Protein AF-L7E6D0-F1 (afdb_monomer_lite)

Sequence (89 aa):
MYLQVNRRQFKCGNCQKPFSEELDFVAKKRTYTKRLAENILEQLKEGDILDVSRRNDVTEEEIQRMIEDIGHRRRNYRARPIGIKKTRN

Foldseek 3Di:
DFDADDWDWDADPPPRDIDTDDDPQADPPDRHGLVVLVVLVVVVVVDDLVVSCVVVVHDSVRNVVSVVVVVVVVVVVVVDDDDDDPDDD

Secondary structure (DSSP, 8-state):
------PPEEE-TTT--EEEPP-TTS-TT-SS-HHHHHHHHHHHHHS-HHHHHHHHT--HHHHHHHHHHHHHHHHHHTT--S-------

Organism: NCBI:txid1134457

pLDDT: mean 78.63, std 16.72, range [35.84, 93.0]

Radius of gyration: 17.21 Å; chains: 1; bounding box: 36×30×48 Å

Structure (mmCIF, N/CA/C/O backbone):
data_AF-L7E6D0-F1
#
_entry.id   AF-L7E6D0-F1
#
loop_
_atom_site.group_PDB
_atom_site.id
_atom_site.type_symbol
_atom_site.label_atom_id
_atom_site.label_alt_id
_atom_site.label_comp_id
_atom_site.label_asym_id
_atom_site.label_entity_id
_atom_site.label_seq_id
_atom_site.pdbx_PDB_ins_code
_atom_site.Cartn_x
_atom_site.Cartn_y
_atom_site.Cartn_z
_atom_site.occupancy
_atom_site.B_iso_or_equiv
_atom_site.auth_seq_id
_atom_site.auth_comp_id
_atom_site.auth_asym_id
_atom_site.auth_atom_id
_atom_site.pdbx_PDB_model_num
ATOM 1 N N . MET A 1 1 ? -2.292 4.307 -11.553 1.00 49.47 1 MET A N 1
ATOM 2 C CA . MET A 1 1 ? -3.574 4.823 -11.003 1.00 49.47 1 MET A CA 1
ATOM 3 C C . MET A 1 1 ? -3.864 4.128 -9.681 1.00 49.47 1 MET A C 1
ATOM 5 O O . MET A 1 1 ? -4.163 2.937 -9.673 1.00 49.47 1 MET A O 1
ATOM 9 N N . TYR A 1 2 ? -3.771 4.853 -8.567 1.00 60.72 2 TYR A N 1
ATOM 10 C CA . TYR A 1 2 ? -4.161 4.338 -7.255 1.00 60.72 2 TYR A CA 1
ATOM 11 C C . TYR A 1 2 ? -5.656 4.476 -7.025 1.00 60.72 2 TYR A C 1
ATOM 13 O O . TYR A 1 2 ? -6.240 5.524 -7.293 1.00 60.72 2 TYR A O 1
ATOM 21 N N . LEU A 1 3 ? -6.268 3.444 -6.446 1.00 61.59 3 LEU A N 1
ATOM 22 C CA . LEU A 1 3 ? -7.599 3.582 -5.879 1.00 61.59 3 LEU A CA 1
ATOM 23 C C . LEU A 1 3 ? -7.462 4.147 -4.463 1.00 61.59 3 L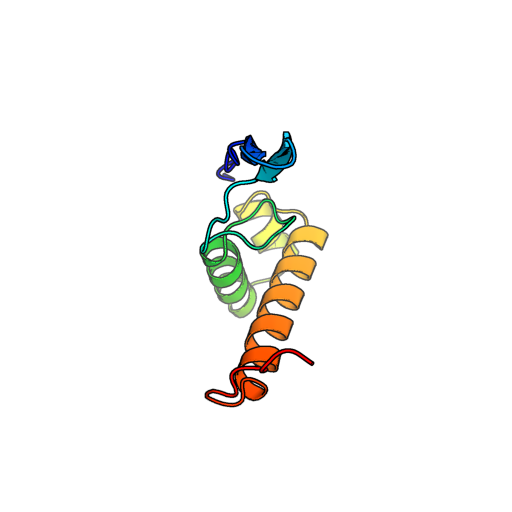EU A C 1
ATOM 25 O O . LEU A 1 3 ? -7.021 3.440 -3.558 1.00 61.59 3 LEU A O 1
ATOM 29 N N . GLN A 1 4 ? -7.845 5.407 -4.265 1.00 66.62 4 GLN A N 1
ATOM 30 C CA . GLN A 1 4 ? -8.006 5.951 -2.921 1.00 66.62 4 GLN A CA 1
ATOM 31 C C . GLN A 1 4 ? -9.177 5.239 -2.242 1.00 66.62 4 GLN A C 1
ATOM 33 O O . GLN A 1 4 ? -10.335 5.384 -2.634 1.00 66.62 4 GLN A O 1
ATOM 38 N N . VAL A 1 5 ? -8.868 4.420 -1.238 1.00 69.12 5 VAL A N 1
ATOM 39 C CA . VAL A 1 5 ? -9.883 3.657 -0.514 1.00 69.12 5 VAL A CA 1
ATOM 40 C C . VAL A 1 5 ? -10.382 4.488 0.662 1.00 69.12 5 VAL A C 1
ATOM 42 O O . VAL A 1 5 ? -9.711 4.603 1.689 1.00 69.12 5 VAL A O 1
ATOM 45 N N . ASN A 1 6 ? -11.573 5.066 0.516 1.00 70.94 6 ASN A N 1
ATOM 46 C CA . ASN A 1 6 ? -12.238 5.794 1.592 1.00 70.94 6 ASN A CA 1
ATOM 47 C C . ASN A 1 6 ? -12.612 4.828 2.723 1.00 70.94 6 ASN A C 1
ATOM 49 O O . ASN A 1 6 ? -13.495 3.988 2.559 1.00 70.94 6 ASN A O 1
ATOM 53 N N . ARG A 1 7 ? -11.959 4.951 3.884 1.00 77.12 7 ARG A N 1
ATOM 54 C CA . ARG A 1 7 ? -12.350 4.215 5.094 1.00 77.12 7 ARG A CA 1
ATOM 55 C C . ARG A 1 7 ? -13.424 5.002 5.832 1.00 77.12 7 ARG A C 1
ATOM 57 O O . ARG A 1 7 ? -13.167 6.122 6.272 1.00 77.12 7 ARG A O 1
ATOM 64 N N . ARG A 1 8 ? -14.607 4.413 6.014 1.00 81.19 8 ARG A N 1
ATOM 65 C CA . ARG A 1 8 ? -15.658 5.025 6.838 1.00 81.19 8 ARG A CA 1
ATOM 66 C C . ARG A 1 8 ? -15.198 5.104 8.295 1.00 81.19 8 ARG A C 1
ATOM 68 O O . ARG A 1 8 ? -14.581 4.164 8.800 1.00 81.19 8 ARG A O 1
ATOM 75 N N . GLN A 1 9 ? -15.481 6.225 8.958 1.00 84.38 9 GLN A N 1
ATOM 76 C CA . GLN A 1 9 ? -15.309 6.365 10.403 1.0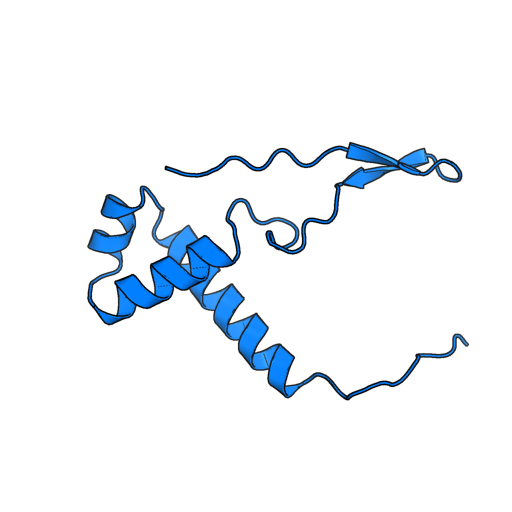0 84.38 9 GLN A CA 1
ATOM 77 C C . GLN A 1 9 ? -16.646 6.094 11.089 1.00 84.38 9 GLN A C 1
ATOM 79 O O . GLN A 1 9 ? -17.651 6.737 10.797 1.00 84.38 9 GLN A O 1
ATOM 84 N N . PHE A 1 10 ? -16.642 5.145 12.010 1.00 87.12 10 PHE A N 1
ATOM 85 C CA . PHE A 1 10 ? -17.766 4.796 12.862 1.00 87.12 10 PHE A CA 1
ATOM 86 C C . PHE A 1 10 ? -17.495 5.272 14.284 1.00 87.12 10 PHE A C 1
ATOM 88 O O . PHE A 1 10 ? -16.346 5.482 14.666 1.00 87.12 10 PHE A O 1
ATOM 95 N N . LYS A 1 11 ? -18.547 5.397 15.093 1.00 89.56 11 LYS A N 1
ATOM 96 C CA . LYS A 1 11 ? -18.439 5.616 16.538 1.00 89.56 11 LYS A CA 1
ATOM 97 C C . LYS A 1 11 ? -19.009 4.411 17.268 1.00 89.56 11 LYS A C 1
ATOM 99 O O . LYS A 1 11 ? -20.066 3.903 16.901 1.00 89.56 11 LYS A O 1
ATOM 104 N N . CYS A 1 12 ? -18.313 3.938 18.297 1.00 86.75 12 CYS A N 1
ATOM 105 C CA . CYS A 1 12 ? -18.853 2.888 19.156 1.00 86.75 12 CYS A CA 1
ATOM 106 C C . CYS A 1 12 ? -20.086 3.414 19.905 1.00 86.75 12 CYS A C 1
ATOM 108 O O . CYS A 1 12 ? -19.987 4.434 20.579 1.00 86.75 12 CYS A O 1
ATOM 110 N N . GLY A 1 13 ? -21.217 2.703 19.856 1.00 88.88 13 GLY A N 1
ATOM 111 C CA . GLY A 1 13 ? -22.431 3.119 20.571 1.00 88.88 13 GLY A CA 1
ATOM 112 C C . GLY A 1 13 ? -22.243 3.241 22.090 1.00 88.88 13 GLY A C 1
ATOM 113 O O . GLY A 1 13 ? -22.806 4.142 22.700 1.00 88.88 13 GLY A O 1
ATOM 114 N N . ASN A 1 14 ? -21.395 2.394 22.688 1.00 93.00 14 ASN A N 1
ATOM 115 C CA . ASN A 1 14 ? -21.187 2.347 24.139 1.00 93.00 14 ASN A CA 1
ATOM 116 C C . ASN A 1 14 ? -20.140 3.356 24.646 1.00 93.00 14 ASN A C 1
ATOM 118 O O . ASN A 1 14 ? -20.376 4.062 25.616 1.00 93.00 14 ASN A O 1
ATOM 122 N N . CYS A 1 15 ? -18.965 3.426 24.008 1.00 93.00 15 CYS A N 1
ATOM 123 C CA . CYS A 1 15 ? -17.853 4.266 24.482 1.00 93.00 15 CYS A CA 1
ATOM 124 C C . CYS A 1 15 ? -17.576 5.500 23.611 1.00 93.00 15 CYS A C 1
ATOM 126 O O . CYS A 1 15 ? -16.633 6.232 23.898 1.00 93.00 15 CYS A O 1
ATOM 128 N N . GLN A 1 16 ? -18.342 5.708 22.532 1.00 90.00 16 GLN A N 1
ATOM 129 C CA . GLN A 1 16 ? -18.251 6.843 21.596 1.00 90.00 16 GLN A CA 1
ATOM 130 C C . GLN A 1 16 ? -16.887 7.037 20.906 1.00 90.00 16 GLN A C 1
ATOM 132 O O . GLN A 1 16 ? -16.694 7.998 20.160 1.00 90.00 16 GLN A O 1
ATOM 137 N N . LYS A 1 17 ? -15.944 6.103 21.085 1.00 91.56 17 LYS A N 1
ATOM 138 C CA . LYS A 1 17 ? -14.631 6.146 20.434 1.00 91.56 17 LYS A CA 1
ATOM 139 C C . LYS A 1 17 ? -14.767 5.920 18.923 1.00 91.56 17 LYS A C 1
ATOM 141 O O . LYS A 1 17 ? -15.504 5.007 18.525 1.00 91.56 17 LYS A O 1
ATOM 146 N N . PRO A 1 18 ? -14.060 6.707 18.089 1.00 88.31 18 PRO A N 1
ATOM 147 C CA . PRO A 1 18 ? -14.061 6.506 16.653 1.00 88.31 18 PRO A CA 1
ATOM 148 C C . PRO A 1 18 ? -13.262 5.253 16.278 1.00 88.31 18 PRO A C 1
ATOM 150 O O . PRO A 1 18 ? -12.212 4.976 16.860 1.00 88.31 18 PRO A O 1
ATOM 153 N N . PHE A 1 19 ? -13.735 4.510 15.284 1.00 85.75 19 PHE A N 1
ATOM 154 C CA . PHE A 1 19 ? -12.989 3.425 14.655 1.00 85.75 19 PHE A CA 1
ATOM 155 C C . PHE A 1 19 ? -13.213 3.440 13.145 1.00 85.75 19 PHE A C 1
ATOM 157 O O . PHE A 1 19 ? -14.269 3.839 12.662 1.00 85.75 19 PHE A O 1
ATOM 164 N N . SER A 1 20 ? -12.201 3.037 12.386 1.00 84.88 20 SER A N 1
ATOM 165 C CA . SER A 1 20 ? -12.313 2.929 10.933 1.00 84.88 20 SER A CA 1
ATOM 166 C C . SER A 1 20 ? -12.805 1.547 10.529 1.00 84.88 20 SER A C 1
ATOM 168 O O . SER A 1 20 ? -12.512 0.563 11.206 1.00 84.88 20 SER A O 1
ATOM 170 N N . GLU A 1 21 ? -13.486 1.479 9.391 1.00 83.94 21 GLU A N 1
ATOM 171 C CA . GLU A 1 21 ? -13.808 0.219 8.726 1.00 83.94 21 GLU A CA 1
ATOM 172 C C . GLU A 1 21 ? -12.566 -0.670 8.551 1.00 83.94 21 GLU A C 1
ATOM 174 O O . GLU A 1 21 ? -11.493 -0.216 8.112 1.00 83.94 21 GLU A O 1
ATOM 179 N N . GLU A 1 22 ? -12.715 -1.952 8.885 1.00 83.25 22 GLU A N 1
ATOM 180 C CA . GLU A 1 22 ? -11.720 -2.968 8.566 1.00 83.25 22 GLU A CA 1
ATOM 181 C C . GLU A 1 22 ? -11.975 -3.483 7.148 1.00 83.25 22 GLU A C 1
ATOM 183 O O . GLU A 1 22 ? -13.048 -3.987 6.841 1.00 83.25 22 GLU A O 1
ATOM 188 N N . LEU A 1 23 ? -10.978 -3.327 6.276 1.00 85.25 23 LEU A N 1
ATOM 189 C CA . LEU A 1 23 ? -11.033 -3.783 4.891 1.00 85.25 23 LEU A CA 1
ATOM 190 C C . LEU A 1 23 ? -10.028 -4.915 4.718 1.00 85.25 23 LEU A C 1
ATOM 192 O O . LEU A 1 23 ? -8.820 -4.684 4.773 1.00 85.25 23 LEU A O 1
ATOM 196 N N . ASP A 1 24 ? -10.506 -6.131 4.471 1.00 85.25 24 ASP A N 1
ATOM 197 C CA . ASP A 1 24 ? -9.644 -7.316 4.386 1.00 85.25 24 ASP A CA 1
ATOM 198 C C . ASP A 1 24 ? -8.602 -7.228 3.267 1.00 85.25 24 ASP A C 1
ATOM 200 O O . ASP A 1 24 ? -7.518 -7.808 3.364 1.00 85.25 24 ASP A O 1
ATOM 204 N N . PHE A 1 25 ? -8.883 -6.464 2.215 1.00 85.81 25 PHE A N 1
ATOM 205 C CA . PHE A 1 25 ? -7.993 -6.267 1.075 1.00 85.81 25 PHE A CA 1
ATOM 206 C C . PHE A 1 25 ? -7.007 -5.093 1.249 1.00 85.81 25 PHE A C 1
ATOM 208 O O . PHE A 1 25 ? -6.133 -4.925 0.398 1.00 85.81 25 PHE A O 1
ATOM 215 N N . VAL A 1 26 ? -7.083 -4.318 2.345 1.00 86.94 26 VAL A N 1
ATOM 216 C CA . VAL A 1 26 ? -6.164 -3.202 2.663 1.00 86.94 26 VAL A CA 1
ATOM 217 C C . VAL A 1 26 ? -5.675 -3.306 4.107 1.00 86.94 26 VAL A C 1
ATOM 219 O O . VAL A 1 26 ? -6.433 -3.114 5.060 1.00 86.94 26 VAL A O 1
ATOM 222 N N . ALA A 1 27 ? -4.374 -3.529 4.296 1.00 83.19 27 ALA A N 1
ATOM 223 C CA . ALA A 1 27 ? -3.792 -3.589 5.636 1.00 83.19 27 ALA A CA 1
ATOM 224 C C . ALA A 1 27 ? -4.007 -2.281 6.427 1.00 83.19 27 ALA A C 1
ATOM 226 O O . ALA A 1 27 ? -4.113 -1.189 5.860 1.00 83.19 27 ALA A O 1
ATOM 227 N N . LYS A 1 28 ? -4.087 -2.388 7.762 1.00 78.88 28 LYS A N 1
ATOM 228 C CA . LYS A 1 28 ? -4.230 -1.220 8.647 1.00 78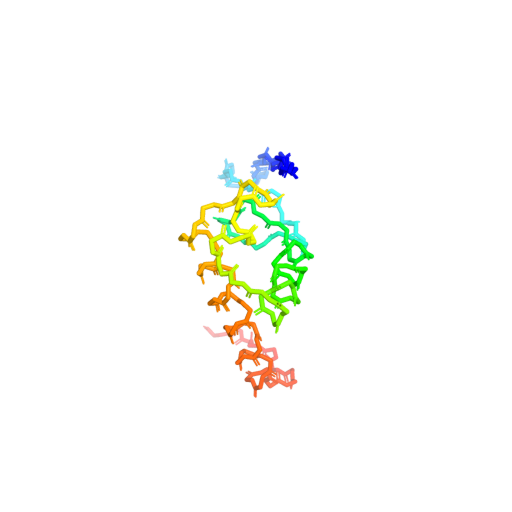.88 28 LYS A CA 1
ATOM 229 C C . LYS A 1 28 ? -3.080 -0.239 8.379 1.00 78.88 28 LYS A C 1
ATOM 231 O O . LYS A 1 28 ? -1.935 -0.661 8.265 1.00 78.88 28 LYS A O 1
ATOM 236 N N . LYS A 1 29 ? -3.396 1.060 8.292 1.00 80.94 29 LYS A N 1
ATOM 237 C CA . LYS A 1 29 ? -2.451 2.160 7.998 1.00 80.94 29 LYS A CA 1
ATOM 238 C C . LYS A 1 29 ? -1.798 2.139 6.601 1.00 80.94 29 LYS A C 1
ATOM 240 O O . LYS A 1 29 ? -0.864 2.900 6.376 1.00 80.94 29 LYS A O 1
ATOM 245 N N . ARG A 1 30 ? -2.260 1.302 5.665 1.00 84.56 30 ARG A N 1
ATOM 246 C CA . ARG A 1 30 ? -1.788 1.314 4.269 1.00 84.56 30 ARG A CA 1
ATOM 247 C C . ARG A 1 30 ? -2.787 2.010 3.346 1.00 84.56 30 ARG A C 1
ATOM 249 O O . ARG A 1 30 ? -3.996 1.953 3.580 1.00 84.56 30 ARG A O 1
ATOM 256 N N . THR A 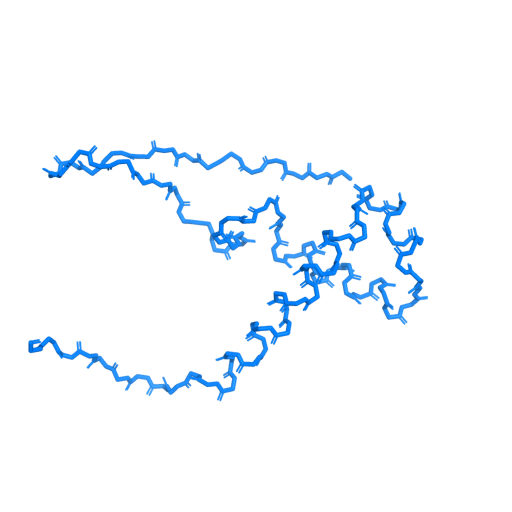1 31 ? -2.253 2.627 2.296 1.00 84.38 31 THR A N 1
ATOM 257 C CA . THR A 1 31 ? -2.973 3.319 1.212 1.00 84.38 31 THR A CA 1
ATOM 258 C C . THR A 1 31 ? -3.168 2.441 -0.028 1.00 84.38 31 THR A C 1
ATOM 260 O O . THR A 1 31 ? -3.947 2.793 -0.906 1.00 84.38 31 THR A O 1
ATOM 263 N N . TYR A 1 32 ? -2.507 1.282 -0.092 1.00 85.31 32 TYR A N 1
ATOM 264 C CA . TYR A 1 32 ? -2.555 0.351 -1.219 1.00 85.31 32 TYR A CA 1
ATOM 265 C C . TYR A 1 32 ? -3.260 -0.965 -0.874 1.00 85.31 32 TYR A C 1
ATOM 267 O O . TYR A 1 32 ? -3.304 -1.414 0.274 1.00 85.31 32 TYR A O 1
ATOM 275 N N . THR A 1 33 ? -3.786 -1.626 -1.905 1.00 88.69 33 THR A N 1
ATOM 276 C CA . THR A 1 33 ? -4.433 -2.937 -1.772 1.00 88.69 33 THR A CA 1
ATOM 277 C C . THR A 1 33 ? -3.409 -4.074 -1.763 1.00 88.69 33 THR A C 1
ATOM 279 O O . THR A 1 33 ? -2.339 -3.974 -2.364 1.00 88.69 33 THR A O 1
ATOM 282 N N . LYS A 1 34 ? -3.753 -5.202 -1.128 1.00 88.81 34 LYS A N 1
ATOM 283 C CA . LYS A 1 34 ? -2.935 -6.429 -1.147 1.00 88.81 34 LYS A CA 1
ATOM 284 C C . LYS A 1 34 ? -2.670 -6.920 -2.575 1.00 88.81 34 LYS A C 1
ATOM 286 O O . LYS A 1 34 ? -1.551 -7.328 -2.863 1.00 88.81 34 LYS A O 1
ATOM 291 N N . ARG A 1 35 ? -3.676 -6.806 -3.449 1.00 89.31 35 ARG A N 1
ATOM 292 C CA . ARG A 1 35 ? -3.598 -7.161 -4.873 1.00 89.31 35 ARG A CA 1
ATOM 293 C C . ARG A 1 35 ? -2.568 -6.316 -5.623 1.00 89.31 35 ARG A C 1
ATOM 295 O O . ARG A 1 35 ? -1.802 -6.858 -6.406 1.00 89.31 35 ARG A O 1
ATOM 302 N N . LEU A 1 36 ? -2.523 -5.003 -5.370 1.00 89.62 36 LEU A N 1
ATOM 303 C CA . LEU A 1 36 ? -1.516 -4.135 -5.989 1.00 89.62 36 LEU A CA 1
ATOM 304 C C . LEU A 1 36 ? -0.099 -4.560 -5.588 1.00 89.62 36 LEU A C 1
ATOM 306 O O . LEU A 1 36 ? 0.764 -4.677 -6.448 1.00 89.62 36 LEU A O 1
ATOM 310 N N . ALA A 1 37 ? 0.116 -4.840 -4.301 1.00 90.00 37 ALA A N 1
ATOM 311 C CA . ALA A 1 37 ? 1.416 -5.285 -3.808 1.00 90.00 37 ALA A CA 1
ATOM 312 C C . ALA A 1 37 ? 1.870 -6.600 -4.471 1.00 90.00 37 ALA A C 1
ATOM 314 O O . ALA A 1 37 ? 3.036 -6.744 -4.824 1.00 90.00 37 ALA A O 1
ATOM 315 N N . GLU A 1 38 ? 0.954 -7.552 -4.667 1.00 90.50 38 GLU A N 1
ATOM 316 C CA . GLU A 1 38 ? 1.244 -8.814 -5.364 1.00 90.50 38 GLU A CA 1
ATOM 317 C C . GLU A 1 38 ? 1.560 -8.597 -6.850 1.00 90.50 38 GLU A C 1
ATOM 319 O O . GLU A 1 38 ? 2.528 -9.167 -7.347 1.00 90.50 38 GLU A O 1
ATOM 324 N N . ASN A 1 39 ? 0.824 -7.716 -7.533 1.00 91.25 39 ASN A N 1
ATOM 325 C CA . ASN A 1 39 ? 1.104 -7.362 -8.926 1.00 91.25 39 ASN A CA 1
ATOM 326 C C . ASN A 1 39 ? 2.472 -6.686 -9.098 1.00 91.25 39 ASN A C 1
ATOM 328 O O . ASN A 1 39 ? 3.180 -6.978 -10.057 1.00 91.25 39 ASN A O 1
ATOM 332 N N . ILE A 1 40 ? 2.846 -5.782 -8.188 1.00 90.31 40 ILE A N 1
ATOM 333 C CA . ILE A 1 40 ? 4.153 -5.110 -8.212 1.00 90.31 40 ILE A CA 1
ATOM 334 C C . ILE A 1 40 ? 5.275 -6.117 -7.975 1.00 90.31 40 ILE A C 1
ATOM 336 O O . ILE A 1 40 ? 6.287 -6.068 -8.663 1.00 90.31 40 ILE A O 1
ATOM 340 N N . LEU A 1 41 ? 5.081 -7.071 -7.060 1.00 90.69 41 LEU A N 1
ATOM 341 C CA . LEU A 1 41 ? 6.055 -8.135 -6.841 1.00 90.69 41 LEU A CA 1
ATOM 342 C C . LEU A 1 41 ? 6.286 -8.974 -8.105 1.00 90.69 41 LEU A C 1
ATOM 344 O O . LEU A 1 41 ? 7.422 -9.357 -8.357 1.00 90.69 41 LEU A O 1
ATOM 348 N N . GLU A 1 42 ? 5.241 -9.265 -8.883 1.00 91.06 42 GLU A N 1
ATOM 349 C CA . GLU A 1 42 ? 5.398 -10.004 -10.141 1.00 91.06 42 GLU A CA 1
ATOM 350 C C . GLU A 1 42 ? 6.164 -9.183 -11.181 1.00 91.06 42 GLU A C 1
ATOM 352 O O . GLU A 1 42 ? 7.127 -9.676 -11.757 1.00 91.06 42 GLU A O 1
ATOM 357 N N . GLN A 1 43 ? 5.820 -7.901 -11.338 1.00 89.31 43 GLN A N 1
ATOM 358 C CA . GLN A 1 43 ? 6.529 -7.000 -12.253 1.00 89.31 43 GLN A CA 1
ATOM 359 C C . GLN A 1 43 ? 8.015 -6.845 -11.892 1.00 89.31 43 GLN A C 1
ATOM 361 O O . GLN A 1 43 ? 8.853 -6.753 -12.782 1.00 89.31 43 GLN A O 1
ATOM 366 N N . LEU A 1 44 ? 8.357 -6.860 -10.600 1.00 89.94 44 LEU A N 1
ATOM 367 C CA . LEU A 1 44 ? 9.744 -6.797 -10.126 1.00 89.94 44 LEU A CA 1
ATOM 368 C C . LEU A 1 44 ? 10.550 -8.075 -10.374 1.00 89.94 44 LEU A C 1
ATOM 370 O O . LEU A 1 44 ? 11.774 -8.040 -10.317 1.00 89.94 44 LEU A O 1
ATOM 374 N N . LYS A 1 45 ? 9.904 -9.220 -10.622 1.00 88.19 45 LYS A N 1
ATOM 375 C CA . LYS A 1 45 ? 10.640 -10.415 -11.063 1.00 88.19 45 LYS A CA 1
ATOM 376 C C . LYS A 1 45 ? 11.125 -10.274 -12.502 1.00 88.19 45 LYS A C 1
ATOM 378 O O . LYS A 1 45 ? 12.110 -10.904 -12.869 1.00 88.19 45 LYS A O 1
ATOM 383 N N . GLU A 1 46 ? 10.412 -9.485 -13.301 1.00 86.81 46 GLU A N 1
ATOM 384 C CA . GLU A 1 46 ? 10.653 -9.304 -14.732 1.00 86.81 46 GLU A CA 1
ATOM 385 C C . GLU A 1 46 ? 11.396 -7.997 -15.055 1.00 86.81 46 GLU A C 1
ATOM 387 O O . GLU A 1 46 ? 11.878 -7.833 -16.174 1.00 86.81 46 GLU A O 1
ATOM 392 N N . GLY A 1 47 ? 11.499 -7.059 -14.106 1.00 84.00 47 GLY A N 1
ATOM 393 C CA . GLY A 1 47 ? 12.072 -5.734 -14.340 1.00 84.00 47 GLY A CA 1
ATOM 394 C C . GLY A 1 47 ? 12.604 -5.038 -13.087 1.00 84.00 47 GLY A C 1
ATOM 395 O O . GLY A 1 47 ? 12.575 -5.583 -11.987 1.00 84.00 47 GLY A O 1
ATOM 396 N N . ASP A 1 48 ? 13.100 -3.814 -13.275 1.00 89.00 48 ASP A N 1
ATOM 397 C CA . ASP A 1 48 ? 13.729 -3.006 -12.226 1.00 89.00 48 ASP A CA 1
ATOM 398 C C . ASP A 1 48 ? 12.717 -2.136 -11.451 1.00 89.00 48 ASP A C 1
ATOM 400 O O . ASP A 1 48 ? 11.663 -1.747 -11.963 1.00 89.00 48 ASP A O 1
ATOM 404 N N . ILE A 1 49 ? 13.063 -1.784 -10.211 1.00 85.88 49 ILE A N 1
ATOM 405 C CA . ILE A 1 49 ? 12.273 -0.945 -9.301 1.00 85.88 49 ILE A CA 1
ATOM 406 C C . ILE A 1 49 ? 11.932 0.406 -9.935 1.00 85.88 49 ILE A C 1
ATOM 408 O O . ILE A 1 49 ? 10.786 0.848 -9.827 1.00 85.88 49 ILE A O 1
ATOM 412 N N . LEU A 1 50 ? 12.880 1.038 -10.634 1.00 88.12 50 LEU A N 1
ATOM 413 C CA . LEU A 1 50 ? 12.674 2.335 -11.287 1.00 88.12 50 LEU A CA 1
ATOM 414 C C . LEU A 1 50 ? 11.611 2.272 -12.389 1.00 88.12 50 LEU A C 1
ATOM 416 O O . LEU A 1 50 ? 10.760 3.159 -12.500 1.00 88.12 50 LEU A O 1
ATOM 420 N N . ASP A 1 51 ? 11.627 1.206 -13.186 1.00 87.62 51 ASP A N 1
ATOM 421 C CA . ASP A 1 51 ? 10.667 1.014 -14.269 1.00 87.62 51 ASP A CA 1
ATOM 422 C C . ASP A 1 51 ? 9.273 0.699 -13.724 1.00 87.62 51 ASP A C 1
ATOM 424 O O . ASP A 1 51 ? 8.274 1.252 -14.191 1.00 87.62 51 ASP A O 1
ATOM 428 N N . VAL A 1 52 ? 9.193 -0.155 -12.701 1.00 88.06 52 VAL A N 1
ATOM 429 C CA . VAL A 1 52 ? 7.930 -0.515 -12.041 1.00 88.06 52 VAL A CA 1
ATOM 430 C C . VAL A 1 52 ? 7.320 0.689 -11.320 1.00 88.06 52 VAL A C 1
ATOM 432 O O . VAL A 1 52 ? 6.107 0.900 -11.417 1.00 88.06 52 VAL A O 1
ATOM 435 N N . SER A 1 53 ? 8.150 1.509 -10.671 1.00 88.38 53 SER A N 1
ATOM 436 C CA . SER A 1 53 ? 7.777 2.790 -10.061 1.00 88.38 53 SER A CA 1
ATOM 437 C C . SER A 1 53 ? 7.090 3.703 -11.074 1.00 88.38 53 SER A C 1
ATOM 439 O O . SER A 1 53 ? 5.912 4.037 -10.920 1.00 88.38 53 SER A O 1
ATOM 441 N N . ARG A 1 54 ? 7.767 3.999 -12.189 1.00 88.31 54 ARG A N 1
ATOM 442 C CA . ARG A 1 54 ? 7.242 4.877 -13.247 1.00 88.31 54 ARG A CA 1
ATOM 443 C C . ARG A 1 54 ? 5.968 4.338 -13.893 1.00 88.31 54 ARG A C 1
ATOM 445 O O . ARG A 1 54 ? 5.053 5.107 -14.168 1.00 88.31 54 ARG A O 1
ATOM 452 N N . ARG A 1 55 ? 5.882 3.024 -14.131 1.00 87.62 55 ARG A N 1
ATOM 453 C CA . ARG A 1 55 ? 4.707 2.396 -14.767 1.00 87.62 55 ARG A CA 1
ATOM 454 C C . ARG A 1 55 ? 3.463 2.426 -13.885 1.00 87.62 55 ARG A C 1
ATOM 456 O O . ARG A 1 55 ? 2.356 2.579 -14.398 1.00 87.62 55 ARG A O 1
ATOM 463 N N . ASN A 1 56 ? 3.629 2.234 -12.578 1.00 85.12 56 ASN A N 1
ATOM 464 C CA . ASN A 1 56 ? 2.503 2.150 -11.648 1.00 85.12 56 ASN A CA 1
ATOM 465 C C . ASN A 1 56 ? 2.182 3.494 -10.979 1.00 85.12 56 ASN A C 1
ATOM 467 O O . ASN A 1 56 ? 1.134 3.583 -10.331 1.00 85.12 56 ASN A O 1
ATOM 471 N N . ASP A 1 57 ? 3.021 4.513 -11.204 1.00 87.12 57 ASP A N 1
ATOM 472 C CA . ASP A 1 57 ? 3.010 5.811 -10.522 1.00 87.12 57 ASP A CA 1
ATOM 473 C C . ASP A 1 57 ? 3.304 5.663 -9.019 1.00 87.12 57 ASP A C 1
ATOM 475 O O . ASP A 1 57 ? 2.665 6.302 -8.201 1.00 87.12 57 ASP A O 1
ATOM 479 N N . VAL A 1 58 ? 4.228 4.765 -8.643 1.00 85.56 58 VAL A N 1
ATOM 480 C CA . VAL A 1 58 ? 4.488 4.386 -7.241 1.00 85.56 58 VAL A CA 1
ATOM 481 C C . VAL A 1 58 ? 5.886 4.728 -6.793 1.00 85.56 58 VAL A C 1
ATOM 483 O O . VAL A 1 58 ? 6.838 4.347 -7.456 1.00 85.56 58 VAL A O 1
ATOM 486 N N . THR A 1 59 ? 6.035 5.376 -5.633 1.00 89.44 59 THR A N 1
ATOM 487 C CA . THR A 1 59 ? 7.375 5.701 -5.126 1.00 89.44 59 THR A CA 1
ATOM 488 C C . THR A 1 59 ? 8.147 4.437 -4.756 1.00 89.44 59 THR A C 1
ATOM 490 O O . THR A 1 59 ? 7.581 3.423 -4.334 1.00 89.44 59 THR A O 1
ATOM 493 N N . GLU A 1 60 ? 9.468 4.491 -4.882 1.00 88.69 60 GLU A N 1
ATOM 494 C CA . GLU A 1 60 ? 10.338 3.358 -4.565 1.00 88.69 60 GLU A CA 1
ATOM 495 C C . GLU A 1 60 ? 10.206 2.945 -3.094 1.00 88.69 60 GLU A C 1
ATOM 497 O O . GLU A 1 60 ? 10.180 1.758 -2.773 1.00 88.69 60 GLU A O 1
ATOM 502 N N . GLU A 1 61 ? 10.004 3.906 -2.188 1.00 88.44 61 GLU A N 1
ATOM 503 C CA . GLU A 1 61 ? 9.777 3.624 -0.771 1.00 88.44 61 GLU A CA 1
ATOM 504 C C . GLU A 1 61 ? 8.438 2.921 -0.541 1.00 88.44 61 GLU A C 1
ATOM 506 O O . GLU A 1 61 ? 8.314 2.090 0.362 1.00 88.44 61 GLU A O 1
ATOM 511 N N . GLU A 1 62 ? 7.404 3.250 -1.320 1.00 87.69 62 GLU A N 1
ATOM 512 C CA . GLU A 1 62 ? 6.144 2.512 -1.276 1.00 87.69 62 GLU A CA 1
ATOM 513 C C . GLU A 1 62 ? 6.318 1.082 -1.773 1.00 87.69 62 GLU A C 1
ATOM 515 O O . GLU A 1 62 ? 5.836 0.164 -1.105 1.00 87.69 62 GLU A O 1
ATOM 520 N N . ILE A 1 63 ? 7.047 0.882 -2.873 1.00 89.44 63 ILE A N 1
ATOM 521 C CA . ILE A 1 63 ? 7.380 -0.447 -3.400 1.00 89.44 63 ILE A CA 1
ATOM 522 C C . ILE A 1 63 ? 8.141 -1.263 -2.349 1.00 89.44 63 ILE A C 1
ATOM 524 O O . ILE A 1 63 ? 7.750 -2.391 -2.038 1.00 89.44 63 ILE A O 1
ATOM 528 N N . GLN A 1 64 ? 9.156 -0.676 -1.717 1.00 90.44 64 GLN A N 1
ATOM 529 C CA . GLN A 1 64 ? 9.927 -1.326 -0.661 1.00 90.44 64 GLN A CA 1
ATOM 530 C C . GLN A 1 64 ? 9.031 -1.748 0.513 1.00 90.44 64 GLN A C 1
ATOM 532 O O . GLN A 1 64 ? 9.062 -2.900 0.956 1.00 90.44 64 GLN A O 1
ATOM 537 N N . ARG A 1 65 ? 8.138 -0.856 0.964 1.00 90.25 65 ARG A N 1
ATOM 538 C CA . ARG A 1 65 ? 7.151 -1.173 2.010 1.00 90.25 65 ARG A CA 1
ATOM 539 C C . ARG A 1 65 ? 6.202 -2.301 1.597 1.00 90.25 65 ARG A C 1
ATOM 541 O O . ARG A 1 65 ? 5.799 -3.089 2.452 1.00 90.25 65 ARG A O 1
ATOM 548 N N . MET A 1 66 ? 5.813 -2.382 0.322 1.00 90.06 66 MET A N 1
ATOM 549 C CA . MET A 1 66 ? 4.971 -3.472 -0.189 1.00 90.06 66 MET A CA 1
ATOM 550 C C . MET A 1 66 ? 5.691 -4.822 -0.115 1.00 90.06 66 MET A C 1
ATOM 552 O O . MET A 1 66 ? 5.084 -5.810 0.310 1.00 90.06 66 MET A O 1
ATOM 556 N N . ILE A 1 67 ? 6.980 -4.864 -0.468 1.00 89.56 67 ILE A N 1
ATOM 557 C CA . ILE A 1 67 ? 7.815 -6.072 -0.388 1.00 89.56 67 ILE A CA 1
ATOM 558 C C . ILE A 1 67 ? 7.950 -6.530 1.067 1.00 89.56 67 ILE A C 1
ATOM 560 O O . ILE A 1 67 ? 7.722 -7.705 1.372 1.00 89.56 67 ILE A O 1
ATOM 564 N N . GLU A 1 68 ? 8.244 -5.604 1.980 1.00 89.12 68 GLU A N 1
ATOM 565 C CA . GLU A 1 68 ? 8.321 -5.883 3.416 1.00 89.12 68 GLU A CA 1
ATOM 566 C C . GLU A 1 68 ? 7.004 -6.462 3.945 1.00 89.12 68 GLU A C 1
ATOM 568 O O . GLU A 1 68 ? 7.002 -7.503 4.610 1.00 89.12 68 GLU A O 1
ATOM 573 N N . ASP A 1 69 ? 5.866 -5.859 3.590 1.00 88.12 69 ASP A N 1
ATOM 574 C CA . ASP A 1 69 ? 4.540 -6.330 3.996 1.00 88.12 69 ASP A CA 1
ATOM 575 C C . ASP A 1 69 ? 4.220 -7.737 3.479 1.00 88.12 69 ASP A C 1
ATOM 577 O O . ASP A 1 69 ? 3.564 -8.526 4.172 1.00 88.12 69 ASP A O 1
ATOM 581 N N . ILE A 1 70 ? 4.655 -8.079 2.265 1.00 88.00 70 ILE A N 1
ATOM 582 C CA . ILE A 1 70 ? 4.521 -9.438 1.724 1.00 88.00 70 ILE A CA 1
ATOM 583 C C . ILE A 1 70 ? 5.428 -10.404 2.493 1.00 88.00 70 ILE A C 1
ATOM 585 O O . ILE A 1 70 ? 4.975 -11.480 2.894 1.00 88.00 70 ILE A O 1
ATOM 589 N N . GLY A 1 71 ? 6.678 -10.017 2.757 1.00 87.12 71 GLY A N 1
ATOM 590 C CA . GLY A 1 71 ? 7.625 -10.801 3.548 1.00 87.12 71 GLY A CA 1
ATOM 591 C C . GLY A 1 71 ? 7.104 -11.094 4.958 1.00 87.12 71 GLY A C 1
ATOM 592 O O . GLY A 1 71 ? 7.117 -12.242 5.405 1.00 87.12 71 GLY A O 1
ATOM 593 N N . HIS A 1 72 ? 6.561 -10.088 5.647 1.00 86.00 72 HIS A N 1
ATOM 594 C CA . HIS A 1 72 ? 5.929 -10.252 6.958 1.00 86.00 72 HIS A CA 1
ATOM 595 C C . HIS A 1 72 ? 4.684 -11.140 6.903 1.00 86.00 72 HIS A C 1
ATOM 597 O O . HIS A 1 72 ? 4.540 -12.018 7.754 1.00 86.00 72 HIS A O 1
ATOM 603 N N . ARG A 1 73 ? 3.815 -10.988 5.892 1.00 80.56 73 ARG A N 1
ATOM 604 C CA . ARG A 1 73 ? 2.657 -11.881 5.700 1.00 80.56 73 ARG A CA 1
ATOM 605 C C . ARG A 1 73 ? 3.082 -13.339 5.517 1.00 80.56 73 ARG A C 1
ATOM 607 O O . ARG A 1 73 ? 2.524 -14.214 6.176 1.00 80.56 73 ARG A O 1
ATOM 614 N N . ARG A 1 74 ? 4.090 -13.601 4.678 1.00 80.38 74 ARG A N 1
ATOM 615 C CA . ARG A 1 74 ? 4.605 -14.958 4.418 1.00 80.38 74 ARG A CA 1
ATOM 616 C C . ARG A 1 74 ? 5.301 -15.568 5.639 1.00 80.38 74 ARG A C 1
ATOM 618 O O . ARG A 1 74 ? 5.110 -16.750 5.911 1.00 80.38 74 ARG A O 1
ATOM 625 N N . ARG A 1 75 ? 6.048 -14.773 6.418 1.00 71.25 75 ARG A N 1
ATOM 626 C CA . ARG A 1 75 ? 6.648 -15.219 7.693 1.00 71.25 75 ARG A CA 1
ATOM 627 C C . ARG A 1 75 ? 5.588 -15.521 8.753 1.00 71.25 75 ARG A C 1
ATOM 629 O O . ARG A 1 75 ? 5.645 -16.576 9.374 1.00 71.25 75 ARG A O 1
ATOM 636 N N . ASN A 1 76 ? 4.582 -14.659 8.899 1.00 59.25 76 ASN A N 1
ATOM 637 C CA . ASN A 1 76 ? 3.480 -14.869 9.841 1.00 59.25 76 ASN A CA 1
ATOM 638 C C . ASN A 1 76 ? 2.601 -16.077 9.473 1.00 59.25 76 ASN A C 1
ATOM 640 O O . ASN A 1 76 ? 1.996 -16.673 10.360 1.00 59.25 76 ASN A O 1
ATOM 644 N N . TYR A 1 77 ? 2.553 -16.482 8.198 1.00 50.59 77 TYR A N 1
ATOM 645 C CA . TYR A 1 77 ? 1.861 -17.705 7.779 1.00 50.59 77 TYR A CA 1
ATOM 646 C C . TYR A 1 77 ? 2.534 -18.975 8.326 1.00 50.59 77 TYR A C 1
ATOM 648 O O . TYR A 1 77 ? 1.843 -19.908 8.720 1.00 50.59 77 TYR A O 1
ATOM 656 N N . ARG A 1 78 ? 3.871 -18.986 8.451 1.00 48.31 78 ARG A N 1
ATOM 657 C CA . ARG A 1 78 ? 4.616 -20.086 9.097 1.00 48.31 78 ARG A CA 1
ATOM 658 C C . ARG A 1 78 ? 4.427 -20.132 10.621 1.00 48.31 78 ARG A C 1
ATOM 660 O O . ARG A 1 78 ? 4.767 -21.134 11.235 1.00 48.31 78 ARG A O 1
ATOM 667 N N . ALA A 1 79 ? 3.886 -19.069 11.219 1.00 46.12 79 ALA A N 1
ATOM 668 C CA . ALA A 1 79 ? 3.740 -18.898 12.664 1.00 46.12 79 ALA A CA 1
ATOM 669 C C . ALA A 1 79 ? 2.277 -18.843 13.146 1.00 46.12 79 ALA A C 1
ATOM 671 O O . ALA A 1 79 ? 2.035 -18.414 14.272 1.00 46.12 79 ALA A O 1
ATOM 672 N N . ARG A 1 80 ? 1.283 -19.253 12.340 1.00 39.19 80 ARG A N 1
ATOM 673 C CA . ARG A 1 80 ? -0.084 -19.468 12.845 1.00 39.19 80 ARG A CA 1
ATOM 674 C C . ARG A 1 80 ? -0.186 -20.871 13.459 1.00 39.19 80 ARG A C 1
ATOM 676 O O . ARG A 1 80 ? -0.354 -21.824 12.700 1.00 39.19 80 ARG A O 1
ATOM 683 N N . PRO A 1 81 ? -0.155 -21.039 14.796 1.00 39.56 81 PRO A N 1
ATOM 684 C CA . PRO A 1 81 ? -0.704 -22.244 15.389 1.00 39.56 81 PRO A CA 1
ATOM 685 C C . PRO A 1 81 ? -2.206 -22.263 15.090 1.00 39.56 81 PRO A C 1
ATOM 687 O O . PRO A 1 81 ? -2.924 -21.281 15.305 1.00 39.56 81 PRO A O 1
ATOM 690 N N . ILE A 1 82 ? -2.668 -23.378 14.539 1.00 48.72 82 ILE A N 1
ATOM 691 C CA . ILE A 1 82 ? -4.086 -23.681 14.389 1.00 48.72 82 ILE A CA 1
ATOM 692 C C . ILE A 1 82 ? -4.681 -23.710 15.801 1.00 48.72 82 ILE A C 1
ATOM 694 O O . ILE A 1 82 ? -4.327 -24.560 16.605 1.00 48.72 82 ILE A O 1
ATOM 698 N N . GLY A 1 83 ? -5.543 -22.734 16.095 1.00 49.47 83 GLY A N 1
ATOM 699 C CA . GLY A 1 83 ? -6.484 -22.740 17.213 1.00 49.47 83 GLY A CA 1
ATOM 700 C C . GLY A 1 83 ? -5.902 -22.925 18.616 1.00 49.47 83 GLY A C 1
ATOM 701 O O . GLY A 1 83 ? -5.912 -24.026 19.147 1.00 49.47 83 GLY A O 1
ATOM 702 N N . ILE A 1 84 ? -5.593 -21.826 19.307 1.00 42.00 84 ILE A N 1
ATOM 703 C CA . ILE A 1 84 ? -5.773 -21.788 20.765 1.00 42.00 84 ILE A CA 1
ATOM 704 C C . ILE A 1 84 ? -6.583 -20.536 21.087 1.00 42.00 84 ILE A C 1
ATOM 706 O O . ILE A 1 84 ? -6.099 -19.409 20.966 1.00 42.00 84 ILE A O 1
ATOM 710 N N . LYS A 1 85 ? -7.851 -20.739 21.462 1.00 43.38 85 LYS A N 1
ATOM 711 C CA . LYS A 1 85 ? -8.669 -19.702 22.095 1.00 43.38 85 LYS A CA 1
ATOM 712 C C . LYS A 1 85 ? -7.935 -19.306 23.374 1.00 43.38 85 LYS A C 1
ATOM 714 O 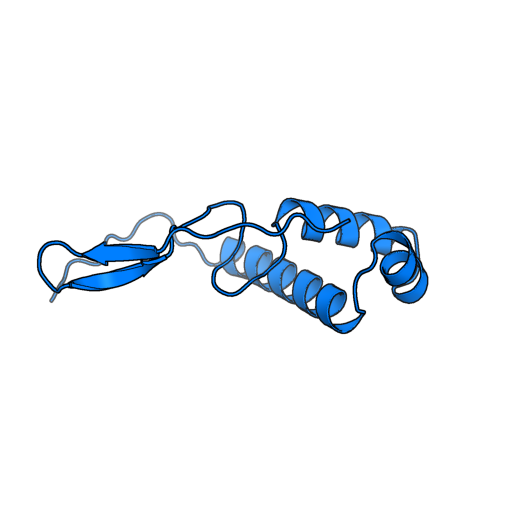O . LYS A 1 85 ? -7.866 -20.109 24.298 1.00 43.38 85 LYS A O 1
ATOM 719 N N . LYS A 1 86 ? -7.364 -18.102 23.439 1.00 37.75 86 LYS A N 1
ATOM 720 C CA . LYS A 1 86 ? -6.893 -17.567 24.721 1.00 37.75 86 LYS A CA 1
ATOM 721 C C . LYS A 1 86 ? -8.126 -17.294 25.579 1.00 37.75 86 LYS A C 1
ATOM 723 O O . LYS A 1 86 ? -8.812 -16.294 25.382 1.00 37.75 86 LYS A O 1
ATOM 728 N N . THR A 1 87 ? -8.433 -18.216 26.484 1.00 39.50 87 THR A N 1
ATOM 729 C CA . THR A 1 87 ? -9.273 -17.939 27.645 1.00 39.50 87 THR A CA 1
ATOM 730 C C . THR A 1 87 ? -8.617 -16.818 28.446 1.00 39.50 87 THR A C 1
ATOM 732 O O . THR A 1 87 ? -7.414 -16.852 28.706 1.00 39.50 87 THR A O 1
ATOM 735 N N . ARG A 1 88 ? -9.415 -15.794 28.764 1.00 36.66 88 ARG A N 1
ATOM 736 C CA . ARG A 1 88 ? -9.085 -14.736 29.723 1.00 36.66 88 ARG A CA 1
ATOM 737 C C . ARG A 1 88 ? -8.721 -15.370 31.068 1.00 36.66 88 ARG A C 1
ATOM 739 O O . ARG A 1 88 ? -9.482 -16.209 31.539 1.00 36.66 88 ARG A O 1
ATOM 7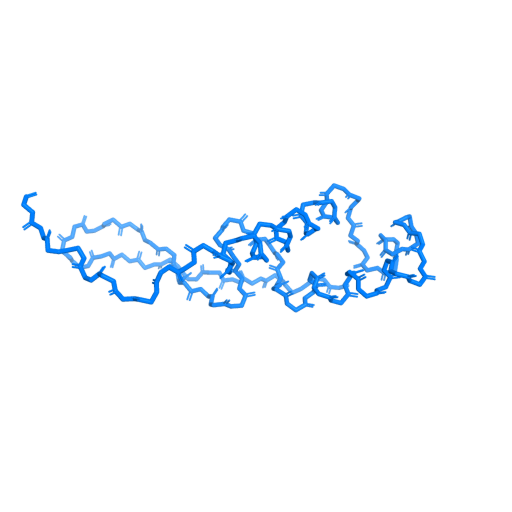46 N N . ASN A 1 89 ? -7.628 -14.905 31.662 1.00 35.84 89 ASN A N 1
ATOM 747 C CA . ASN A 1 89 ? -7.511 -14.700 33.103 1.00 35.84 89 ASN A CA 1
ATOM 748 C C . ASN A 1 89 ? -7.209 -13.218 33.306 1.00 35.84 89 ASN A C 1
ATOM 750 O O . ASN A 1 89 ? -6.402 -12.692 32.502 1.00 35.84 89 ASN A O 1
#

InterPro domains:
  IPR032877 Transposase IS204/IS1001/IS1096/IS1165, helix-turn-helix domain [PF13542] (21-70)